Protein AF-A0A9D1LXV7-F1 (afdb_monomer_lite)

Radius of gyration: 15.72 Å; chains: 1; bounding box: 38×30×43 Å

Organism: NCBI:txid2840860

Structure (mmCIF, N/CA/C/O backbone):
data_AF-A0A9D1LXV7-F1
#
_entry.id   AF-A0A9D1LXV7-F1
#
loop_
_atom_site.group_PDB
_atom_site.id
_atom_site.type_symbol
_atom_site.label_atom_id
_atom_site.label_alt_id
_atom_site.label_comp_id
_atom_site.label_asym_id
_atom_site.label_entity_id
_atom_site.label_seq_id
_atom_site.pdbx_PDB_ins_code
_atom_site.Cartn_x
_atom_site.Cartn_y
_atom_site.Cartn_z
_atom_site.occupancy
_atom_site.B_iso_or_equiv
_atom_site.auth_seq_id
_atom_site.auth_comp_id
_atom_site.auth_asym_id
_atom_site.auth_atom_id
_atom_site.pdbx_PDB_model_num
ATOM 1 N N . MET A 1 1 ? 4.812 -5.613 -14.447 1.00 84.12 1 MET A N 1
ATOM 2 C CA . MET A 1 1 ? 6.022 -5.916 -13.645 1.00 84.12 1 MET A CA 1
ATOM 3 C C . MET A 1 1 ? 7.344 -5.562 -14.339 1.00 84.12 1 MET A C 1
ATOM 5 O O . MET A 1 1 ? 8.104 -4.801 -13.760 1.00 84.12 1 MET A O 1
ATOM 9 N N . ALA A 1 2 ? 7.622 -6.031 -15.566 1.00 84.38 2 ALA A N 1
ATOM 10 C CA . ALA A 1 2 ? 8.919 -5.828 -16.246 1.00 84.38 2 ALA A CA 1
ATOM 11 C C . ALA A 1 2 ? 9.447 -4.375 -16.242 1.00 84.38 2 ALA A C 1
ATOM 13 O O . ALA A 1 2 ? 10.572 -4.132 -15.818 1.00 84.38 2 ALA A O 1
ATOM 14 N N . LEU A 1 3 ? 8.610 -3.399 -16.609 1.00 86.62 3 LEU A N 1
ATOM 15 C CA . LEU A 1 3 ? 9.002 -1.982 -16.643 1.00 86.62 3 LEU A CA 1
ATOM 16 C C . LEU A 1 3 ? 9.422 -1.428 -15.274 1.00 86.62 3 LEU A C 1
ATOM 18 O O . LEU A 1 3 ? 10.359 -0.638 -15.188 1.00 86.62 3 LEU A O 1
ATOM 22 N N . LEU A 1 4 ? 8.761 -1.861 -14.196 1.00 89.81 4 LEU A N 1
ATOM 23 C CA . LEU A 1 4 ? 9.115 -1.417 -12.849 1.00 89.81 4 LEU A CA 1
ATOM 24 C C . LEU A 1 4 ? 10.450 -2.029 -12.395 1.00 89.81 4 LEU A C 1
ATOM 26 O O . LEU A 1 4 ? 11.235 -1.352 -11.738 1.00 89.81 4 LEU A O 1
ATOM 30 N N . VAL A 1 5 ? 10.737 -3.276 -12.788 1.00 91.25 5 VAL A N 1
ATOM 31 C CA . VAL A 1 5 ? 12.043 -3.912 -12.543 1.00 91.25 5 VAL A CA 1
ATOM 32 C C . VAL A 1 5 ? 13.152 -3.152 -13.272 1.00 91.25 5 VAL A C 1
ATOM 34 O O . VAL A 1 5 ? 14.180 -2.848 -12.671 1.00 91.25 5 VAL A O 1
ATOM 37 N N . GLU A 1 6 ? 12.933 -2.769 -14.532 1.00 91.25 6 GLU A N 1
ATOM 38 C CA . GLU A 1 6 ? 13.897 -1.959 -15.285 1.00 91.25 6 GLU A CA 1
ATOM 39 C C . GLU A 1 6 ? 14.130 -0.580 -14.653 1.00 91.25 6 GLU A C 1
ATOM 41 O O . GLU A 1 6 ? 15.274 -0.129 -14.553 1.00 91.25 6 GLU A O 1
ATOM 46 N N . ALA A 1 7 ? 13.059 0.099 -14.224 1.00 91.75 7 ALA A N 1
ATOM 47 C CA . ALA A 1 7 ? 13.157 1.384 -13.535 1.00 91.75 7 ALA A CA 1
ATOM 48 C C . ALA A 1 7 ? 13.949 1.245 -12.226 1.00 91.75 7 ALA A C 1
ATOM 50 O O . ALA A 1 7 ? 14.858 2.034 -11.960 1.00 91.75 7 ALA A O 1
ATOM 51 N N . TYR A 1 8 ? 13.684 0.189 -11.454 1.00 92.75 8 TYR A N 1
ATOM 52 C CA . TYR A 1 8 ? 14.415 -0.105 -10.227 1.00 92.75 8 TYR A CA 1
ATOM 53 C C . TYR A 1 8 ? 15.897 -0.341 -10.465 1.00 92.75 8 TYR A C 1
ATOM 55 O O . TYR A 1 8 ? 16.713 0.299 -9.811 1.00 92.75 8 TYR A O 1
ATOM 63 N N . GLN A 1 9 ? 16.268 -1.176 -11.431 1.00 91.56 9 GLN A N 1
ATOM 64 C CA . GLN A 1 9 ? 17.677 -1.445 -11.733 1.00 91.56 9 GLN A CA 1
ATOM 65 C C . GLN A 1 9 ? 18.451 -0.181 -12.144 1.00 91.56 9 GLN A C 1
ATOM 67 O O . GLN A 1 9 ? 19.648 -0.070 -11.879 1.00 91.56 9 GLN A O 1
ATOM 72 N N . LYS A 1 10 ? 17.776 0.793 -12.771 1.00 90.88 10 LYS A N 1
ATOM 73 C CA . LYS A 1 10 ? 18.365 2.090 -13.149 1.00 90.88 10 LYS A CA 1
ATOM 74 C C . LYS A 1 10 ? 18.424 3.085 -11.981 1.00 90.88 10 LYS A C 1
ATOM 76 O O . LYS A 1 10 ? 19.277 3.978 -12.003 1.00 90.88 10 LYS A O 1
ATOM 81 N N . SER A 1 11 ? 17.550 2.924 -10.988 1.00 91.31 11 SER A N 1
ATOM 82 C CA . SER A 1 11 ? 17.443 3.796 -9.815 1.00 91.31 11 SER A CA 1
ATOM 83 C C . SER A 1 11 ? 18.668 3.717 -8.897 1.00 91.31 11 SER A C 1
ATOM 85 O O . SER A 1 11 ? 19.437 2.751 -8.920 1.00 91.31 11 SER A O 1
ATOM 87 N N . PHE A 1 12 ? 18.842 4.720 -8.040 1.00 88.62 12 PHE A N 1
ATOM 88 C CA . PHE A 1 12 ? 19.841 4.698 -6.974 1.00 88.62 12 PHE A CA 1
ATOM 89 C C . PHE A 1 12 ? 19.654 3.480 -6.053 1.00 88.62 12 PHE A C 1
ATOM 91 O O . PHE A 1 12 ? 20.626 2.817 -5.694 1.00 88.62 12 PHE A O 1
ATOM 98 N N . PHE A 1 13 ? 18.405 3.123 -5.742 1.00 84.44 13 PHE A N 1
ATOM 99 C CA . PHE A 1 13 ? 18.077 2.004 -4.856 1.00 84.44 13 PHE A CA 1
ATOM 100 C C . PHE A 1 13 ? 18.442 0.639 -5.439 1.00 84.44 13 PHE A C 1
ATOM 102 O O . PHE A 1 13 ? 18.985 -0.199 -4.720 1.00 84.44 13 PHE A O 1
ATOM 109 N N . GLY A 1 14 ? 18.188 0.418 -6.731 1.00 84.94 14 GLY A N 1
ATOM 110 C CA . GLY A 1 14 ? 18.563 -0.835 -7.392 1.00 84.94 14 GLY A CA 1
ATOM 111 C C . GLY A 1 14 ? 20.071 -1.007 -7.541 1.00 84.94 14 GLY A C 1
ATOM 112 O O . GLY A 1 14 ? 20.556 -2.133 -7.573 1.00 84.94 14 GLY A O 1
ATOM 113 N N . LYS A 1 15 ? 20.839 0.092 -7.551 1.00 86.19 15 LYS A N 1
ATOM 114 C CA . LYS A 1 15 ? 22.308 0.026 -7.486 1.00 86.19 15 LYS A CA 1
ATOM 115 C C . LYS A 1 15 ? 22.808 -0.411 -6.109 1.00 86.19 15 LYS A C 1
ATOM 117 O O . LYS A 1 15 ? 23.815 -1.107 -6.036 1.00 86.19 15 LYS A O 1
ATOM 122 N N . SER A 1 16 ? 22.132 -0.006 -5.031 1.00 82.12 16 SER A N 1
ATOM 123 C CA . SER A 1 16 ? 22.488 -0.402 -3.660 1.00 82.12 16 SER A CA 1
ATOM 124 C C . SER A 1 16 ? 22.042 -1.821 -3.303 1.00 82.12 16 SER A C 1
ATOM 126 O O . SER A 1 16 ? 22.722 -2.480 -2.524 1.00 82.12 16 SER A O 1
ATOM 128 N N . ASN A 1 17 ? 20.921 -2.288 -3.857 1.00 82.31 17 ASN A N 1
ATOM 129 C CA . ASN A 1 17 ? 20.402 -3.635 -3.638 1.00 82.31 17 ASN A CA 1
ATOM 130 C C . ASN A 1 17 ? 20.058 -4.296 -4.985 1.00 82.31 17 ASN A C 1
ATOM 132 O O . ASN A 1 17 ? 18.913 -4.206 -5.440 1.00 82.31 17 ASN A O 1
ATOM 136 N N . PRO A 1 18 ? 21.045 -4.913 -5.657 1.00 83.69 18 PRO A N 1
ATOM 137 C CA . PRO A 1 18 ? 20.855 -5.459 -6.991 1.00 83.69 18 PRO A CA 1
ATOM 138 C C . PRO A 1 18 ? 19.914 -6.665 -6.971 1.00 83.69 18 PRO A C 1
ATOM 140 O O . PRO A 1 18 ? 19.941 -7.485 -6.057 1.00 83.69 18 PRO A O 1
ATOM 143 N N . GLY A 1 19 ? 19.092 -6.789 -8.009 1.00 87.69 19 GLY A N 1
ATOM 144 C CA . GLY A 1 19 ? 18.192 -7.922 -8.192 1.00 87.69 19 GLY A CA 1
ATOM 145 C C . GLY A 1 19 ? 16.926 -7.550 -8.953 1.00 87.69 19 GLY A C 1
ATOM 146 O O . GLY A 1 19 ? 16.716 -6.392 -9.326 1.00 87.69 19 GLY A O 1
ATOM 147 N N . ASN A 1 20 ? 16.087 -8.553 -9.194 1.00 91.19 20 ASN A N 1
ATOM 148 C CA . ASN A 1 20 ? 14.768 -8.353 -9.778 1.00 91.19 20 ASN A CA 1
ATOM 149 C C . ASN A 1 20 ? 13.749 -8.204 -8.656 1.00 91.19 20 ASN A C 1
ATOM 151 O O . ASN A 1 20 ? 13.649 -9.085 -7.808 1.00 91.19 20 ASN A O 1
ATOM 155 N N . ILE A 1 21 ? 12.982 -7.114 -8.676 1.00 94.00 21 ILE A N 1
ATOM 156 C CA . ILE A 1 21 ? 11.895 -6.936 -7.713 1.00 94.00 21 ILE A CA 1
ATOM 157 C C . ILE A 1 21 ? 10.858 -8.038 -7.915 1.00 94.00 21 ILE A C 1
ATOM 159 O O . ILE A 1 21 ? 10.402 -8.285 -9.034 1.00 94.00 21 ILE A O 1
ATOM 163 N N . ARG A 1 22 ? 10.458 -8.637 -6.801 1.00 94.25 22 ARG A N 1
ATOM 164 C CA . ARG A 1 22 ? 9.383 -9.617 -6.695 1.00 94.25 22 ARG A CA 1
ATOM 165 C C . ARG A 1 22 ? 8.005 -8.958 -6.735 1.00 94.25 22 ARG A C 1
ATOM 167 O O . ARG A 1 22 ? 7.774 -7.932 -6.091 1.00 94.25 22 ARG A O 1
ATOM 174 N N . ALA A 1 23 ? 7.077 -9.548 -7.486 1.00 94.69 23 ALA A N 1
ATOM 175 C CA . ALA A 1 23 ? 5.713 -9.028 -7.603 1.00 94.69 23 ALA A CA 1
ATOM 176 C C . ALA A 1 23 ? 4.982 -9.076 -6.253 1.00 94.69 23 ALA A C 1
AT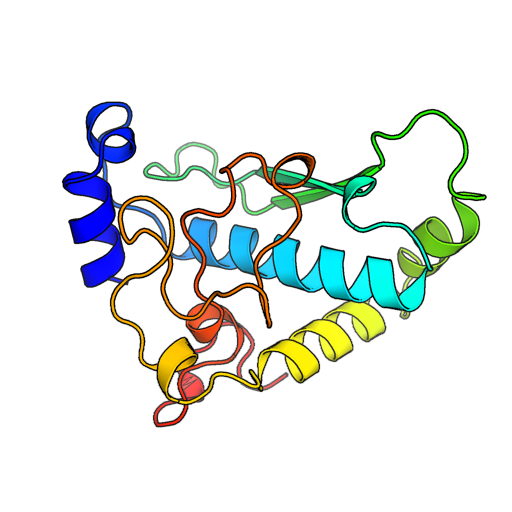OM 178 O O . ALA A 1 23 ? 4.201 -8.186 -5.933 1.00 94.69 23 ALA A O 1
ATOM 179 N N . GLU A 1 24 ? 5.305 -10.080 -5.446 1.00 95.25 24 GLU A N 1
ATOM 180 C CA . GLU A 1 24 ? 4.799 -10.346 -4.108 1.00 95.25 24 GLU A CA 1
ATOM 181 C C . GLU A 1 24 ? 5.135 -9.200 -3.150 1.00 95.25 24 GLU A C 1
ATOM 183 O O . GLU A 1 24 ? 4.261 -8.747 -2.415 1.00 95.25 24 GLU A O 1
ATOM 188 N N . TYR A 1 25 ? 6.359 -8.658 -3.216 1.00 96.06 25 TYR A N 1
ATOM 189 C CA . TYR A 1 25 ? 6.745 -7.497 -2.410 1.00 96.06 25 TYR A CA 1
ATOM 190 C C . TYR A 1 25 ? 5.917 -6.263 -2.784 1.00 96.06 25 TYR A C 1
ATOM 192 O O . TYR A 1 25 ? 5.348 -5.614 -1.911 1.00 96.06 25 TYR A O 1
ATOM 200 N N . VAL A 1 26 ? 5.821 -5.946 -4.082 1.00 96.50 26 VAL A N 1
ATOM 201 C CA . VAL A 1 26 ? 5.059 -4.780 -4.575 1.00 96.50 26 VAL A CA 1
ATOM 202 C C . VAL A 1 26 ? 3.579 -4.916 -4.228 1.00 96.50 26 VAL A C 1
ATOM 204 O O . VAL A 1 26 ? 2.947 -3.938 -3.835 1.00 96.50 26 VAL A O 1
ATOM 207 N N . MET A 1 27 ? 3.035 -6.127 -4.345 1.00 96.38 27 MET A N 1
ATOM 208 C CA . MET A 1 27 ? 1.660 -6.450 -3.987 1.00 96.38 27 MET A CA 1
ATOM 209 C C . MET A 1 27 ? 1.425 -6.239 -2.488 1.00 96.38 27 MET A C 1
ATOM 211 O O . MET A 1 27 ? 0.564 -5.441 -2.136 1.00 96.38 27 MET A O 1
ATOM 215 N N . LEU A 1 28 ? 2.221 -6.855 -1.605 1.00 97.50 28 LEU A N 1
ATOM 216 C CA . LEU A 1 28 ? 2.070 -6.712 -0.149 1.00 97.50 28 LEU A CA 1
ATOM 217 C C . LEU A 1 28 ? 2.254 -5.266 0.315 1.00 97.50 28 LEU A C 1
ATOM 219 O O . LEU A 1 28 ? 1.504 -4.787 1.160 1.00 97.50 28 LEU A O 1
ATOM 223 N N . HIS A 1 29 ? 3.221 -4.560 -0.267 1.00 97.69 29 HIS A N 1
ATOM 224 C CA . HIS A 1 29 ? 3.474 -3.152 0.014 1.00 97.69 29 HIS A CA 1
ATOM 225 C C . HIS A 1 29 ? 2.297 -2.269 -0.422 1.00 97.69 29 HIS A C 1
ATOM 227 O O . HIS A 1 29 ? 1.782 -1.472 0.355 1.00 97.69 29 HIS A O 1
ATOM 233 N N . THR A 1 30 ? 1.788 -2.466 -1.640 1.00 97.69 30 THR A N 1
ATOM 234 C CA . THR A 1 30 ? 0.608 -1.728 -2.115 1.00 97.69 30 THR A CA 1
ATOM 235 C C . THR A 1 30 ? -0.632 -2.068 -1.288 1.00 97.69 30 THR A C 1
ATOM 237 O O . THR A 1 30 ? -1.408 -1.180 -0.950 1.00 97.69 30 THR A O 1
ATOM 240 N N . PHE A 1 31 ? -0.814 -3.337 -0.928 1.00 97.75 31 PHE A N 1
ATOM 241 C CA . PHE A 1 31 ? -1.895 -3.785 -0.060 1.00 97.75 31 PHE A CA 1
ATOM 242 C C . PHE A 1 31 ? -1.839 -3.091 1.306 1.00 97.75 31 PHE A C 1
ATOM 244 O O . PHE A 1 31 ? -2.849 -2.554 1.753 1.00 97.75 31 PHE A O 1
ATOM 251 N N . ALA A 1 32 ? -0.663 -3.029 1.933 1.00 97.62 32 ALA A N 1
ATOM 252 C CA . ALA A 1 32 ? -0.464 -2.349 3.209 1.00 97.62 32 ALA A CA 1
ATOM 253 C C . ALA A 1 32 ? -0.887 -0.872 3.141 1.00 97.62 32 ALA A C 1
ATOM 255 O O . ALA A 1 32 ? -1.664 -0.415 3.982 1.00 97.62 32 ALA A O 1
ATOM 256 N N . HIS A 1 33 ? -0.505 -0.175 2.070 1.00 97.75 33 HIS A N 1
ATOM 257 C CA . HIS A 1 33 ? -0.921 1.202 1.820 1.00 97.75 33 HIS A CA 1
ATOM 258 C C . HIS A 1 33 ? -2.446 1.370 1.726 1.00 97.75 33 HIS A C 1
ATOM 260 O O . HIS A 1 33 ? -3.020 2.276 2.339 1.00 97.75 33 HIS A O 1
ATOM 266 N N . LEU A 1 34 ? -3.113 0.495 0.968 1.00 97.19 34 LEU A N 1
ATOM 267 C CA . LEU A 1 34 ? -4.569 0.525 0.807 1.00 97.19 34 LEU A CA 1
ATOM 268 C C . LEU A 1 34 ? -5.287 0.254 2.135 1.00 97.19 34 LEU A C 1
ATOM 270 O O . LEU A 1 34 ? -6.252 0.944 2.464 1.00 97.19 34 LEU A O 1
ATOM 274 N N . ILE A 1 35 ? -4.785 -0.697 2.929 1.00 96.19 35 ILE A N 1
ATOM 275 C CA . ILE A 1 35 ? -5.340 -1.004 4.249 1.00 96.19 35 ILE A CA 1
ATOM 276 C C . ILE A 1 35 ? -5.133 0.156 5.217 1.00 96.19 35 ILE A C 1
ATOM 278 O O . ILE A 1 35 ? -6.075 0.509 5.920 1.00 96.19 35 ILE A O 1
ATOM 282 N N . ILE A 1 36 ? -3.956 0.789 5.250 1.00 94.75 36 ILE A N 1
ATOM 283 C CA . ILE A 1 36 ? -3.725 1.959 6.109 1.00 94.75 36 ILE A CA 1
ATOM 284 C C . ILE A 1 36 ? -4.719 3.072 5.770 1.00 94.75 36 ILE A C 1
ATOM 286 O O . ILE A 1 36 ? -5.350 3.608 6.679 1.00 94.75 36 ILE A O 1
ATOM 290 N N . ASN A 1 37 ? -4.921 3.377 4.484 1.00 94.44 37 ASN A N 1
ATOM 291 C CA . ASN A 1 37 ? -5.909 4.374 4.064 1.00 94.44 37 ASN A CA 1
ATOM 292 C C . ASN A 1 37 ? -7.326 4.017 4.536 1.00 94.44 37 ASN A C 1
ATOM 294 O O . ASN A 1 37 ? -8.018 4.869 5.100 1.00 94.44 37 ASN A O 1
ATOM 298 N N . GLN A 1 38 ? -7.744 2.762 4.357 1.00 95.00 38 GLN A N 1
ATOM 299 C CA . GLN A 1 38 ? -9.074 2.312 4.763 1.00 95.00 38 GLN A CA 1
ATOM 300 C C . GLN A 1 38 ? -9.258 2.334 6.286 1.00 95.00 38 GLN A C 1
ATOM 302 O O . GLN A 1 38 ? -10.260 2.839 6.790 1.00 95.00 38 GLN A O 1
ATOM 307 N N . VAL A 1 39 ? -8.277 1.836 7.037 1.00 92.56 39 VAL A N 1
ATOM 308 C CA . VAL A 1 39 ? -8.293 1.821 8.504 1.00 92.56 39 VAL A CA 1
ATOM 309 C C . VAL A 1 39 ? -8.297 3.241 9.063 1.00 92.56 39 VAL A C 1
ATOM 311 O O . VAL A 1 39 ? -9.059 3.522 9.988 1.00 92.56 39 VAL A O 1
ATOM 314 N N . SER A 1 40 ? -7.495 4.149 8.502 1.00 90.69 40 SER A N 1
ATOM 315 C CA . SER A 1 40 ? -7.511 5.569 8.869 1.00 90.69 40 SER A CA 1
ATOM 316 C C . SER A 1 40 ? -8.885 6.191 8.657 1.00 90.69 40 SER A C 1
ATOM 318 O O . SER A 1 40 ? -9.394 6.861 9.555 1.00 90.69 40 SER A O 1
ATOM 320 N N . TYR A 1 41 ? -9.515 5.919 7.511 1.00 90.38 41 TYR A N 1
ATOM 321 C CA . TYR A 1 41 ? -10.865 6.391 7.217 1.00 90.38 41 TYR A CA 1
ATOM 322 C C . TYR A 1 41 ? -11.904 5.841 8.208 1.00 90.38 41 TYR A C 1
ATOM 324 O O . TYR A 1 41 ? -12.728 6.590 8.730 1.00 90.38 41 TYR A O 1
ATOM 332 N N . GLU A 1 42 ? -11.847 4.546 8.519 1.00 90.62 42 GLU A N 1
ATOM 333 C CA . GLU A 1 42 ? -12.827 3.881 9.383 1.00 90.62 42 GLU A CA 1
ATOM 334 C C . GLU A 1 42 ? -12.651 4.165 10.876 1.00 90.62 42 GLU A C 1
ATOM 336 O O . GLU A 1 42 ? -13.631 4.142 11.625 1.00 90.62 42 GLU A O 1
ATOM 341 N N . CYS A 1 43 ? -11.412 4.365 11.326 1.00 86.31 43 CYS A N 1
ATOM 342 C CA . CYS A 1 43 ? -11.076 4.522 12.741 1.00 86.31 43 CYS A CA 1
ATOM 343 C C . CYS A 1 43 ? -10.859 5.984 13.147 1.00 86.31 43 CYS A C 1
ATOM 345 O O . CYS A 1 43 ? -10.747 6.253 14.341 1.00 86.31 43 CYS A O 1
ATOM 347 N N . GLY A 1 44 ? -10.777 6.912 12.186 1.00 81.81 44 GLY A N 1
ATOM 348 C CA . GLY A 1 44 ? -10.514 8.330 12.441 1.00 81.81 44 GLY A CA 1
ATOM 349 C C . GLY A 1 44 ? -9.085 8.633 12.902 1.00 81.81 44 GLY A C 1
ATOM 350 O O . GLY A 1 44 ? -8.835 9.724 13.408 1.00 81.81 44 GLY A O 1
ATOM 351 N N . TYR A 1 45 ? -8.157 7.685 12.743 1.00 78.44 45 TYR A N 1
ATOM 352 C CA . T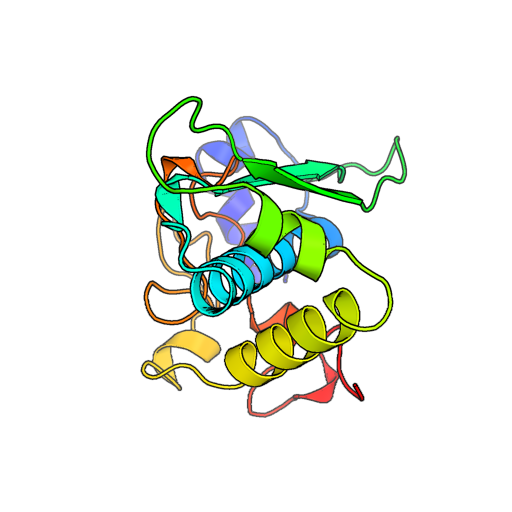YR A 1 45 ? -6.733 7.905 12.998 1.00 78.44 45 TYR A CA 1
ATOM 353 C C . TYR A 1 45 ? -6.105 8.675 11.840 1.00 78.44 45 TYR A C 1
ATOM 355 O O . TYR A 1 45 ? -6.337 8.338 10.673 1.00 78.44 45 TYR A O 1
ATOM 363 N N . GLY A 1 46 ? -5.240 9.644 12.150 1.00 82.31 46 GLY A N 1
ATOM 364 C CA . GLY A 1 46 ? -4.386 10.248 11.139 1.00 82.31 46 GLY A CA 1
ATOM 365 C C . GLY A 1 46 ? -3.542 9.162 10.474 1.00 82.31 46 GLY A C 1
ATOM 366 O O . GLY A 1 46 ? -2.916 8.349 11.156 1.00 82.31 46 GLY A O 1
ATOM 367 N N . SER A 1 47 ? -3.515 9.122 9.141 1.00 83.06 47 SER A N 1
ATOM 368 C CA . SER A 1 47 ? -2.704 8.135 8.412 1.00 83.06 47 SER A CA 1
ATOM 369 C C . SER A 1 47 ? -1.230 8.216 8.796 1.00 83.06 47 SER A C 1
ATOM 371 O O . SER A 1 47 ? -0.590 7.179 8.926 1.00 83.06 47 SER A O 1
ATOM 373 N N . SER A 1 48 ? -0.731 9.412 9.133 1.00 86.38 48 SER A N 1
ATOM 374 C CA . SER A 1 48 ? 0.619 9.666 9.664 1.00 86.38 48 SER A CA 1
ATOM 375 C C . SER A 1 48 ? 0.977 8.880 10.932 1.00 86.38 48 SER A C 1
ATOM 377 O O . SER A 1 48 ? 2.161 8.673 11.210 1.00 86.38 48 SER A O 1
ATOM 379 N N . SER A 1 49 ? -0.026 8.459 11.701 1.00 86.56 49 SER A N 1
ATOM 380 C CA . SER A 1 49 ? 0.119 7.762 12.984 1.00 86.56 49 SER A CA 1
ATOM 381 C C . SER A 1 49 ? 0.187 6.240 12.834 1.00 86.56 49 SER A C 1
ATOM 383 O O . SER A 1 49 ? 0.580 5.541 13.777 1.00 86.56 49 SER A O 1
ATOM 385 N N . ILE A 1 50 ? -0.178 5.727 11.654 1.00 89.81 50 ILE A N 1
ATOM 386 C CA . ILE A 1 50 ? -0.156 4.310 11.302 1.00 89.81 50 ILE A CA 1
ATOM 387 C C . ILE A 1 50 ? 1.040 4.050 10.385 1.00 89.81 50 ILE A C 1
ATOM 389 O O . ILE A 1 50 ? 1.294 4.783 9.431 1.00 89.81 50 ILE A O 1
ATOM 393 N N . LYS A 1 51 ? 1.796 3.004 10.696 1.00 92.50 51 LYS A N 1
ATOM 394 C CA . LYS A 1 51 ? 2.984 2.579 9.964 1.00 92.50 51 LYS A CA 1
ATOM 395 C C . LYS A 1 51 ? 2.841 1.140 9.518 1.00 92.50 51 LYS A C 1
ATOM 397 O O . LYS A 1 51 ? 2.124 0.350 10.132 1.00 92.50 51 LYS A O 1
ATOM 402 N N . GLU A 1 52 ? 3.592 0.808 8.486 1.00 94.81 52 GLU A N 1
ATOM 403 C CA . GLU A 1 52 ? 3.723 -0.546 7.973 1.00 94.81 52 GLU A CA 1
ATOM 404 C C . GLU A 1 52 ? 5.152 -1.061 8.115 1.00 94.81 52 GLU A C 1
ATOM 406 O O . GLU A 1 52 ? 6.126 -0.304 8.140 1.00 94.81 52 GLU A O 1
ATOM 411 N N . ARG A 1 53 ? 5.261 -2.383 8.193 1.00 95.50 53 ARG A N 1
ATOM 412 C CA . ARG A 1 53 ? 6.499 -3.128 8.010 1.00 95.50 53 ARG A CA 1
ATOM 413 C C . ARG A 1 53 ? 6.211 -4.349 7.154 1.00 95.50 53 ARG A C 1
ATOM 415 O O . ARG A 1 53 ? 5.303 -5.120 7.477 1.00 95.50 53 ARG A O 1
ATOM 422 N N . ILE A 1 54 ? 6.988 -4.533 6.092 1.00 96.50 54 ILE A N 1
ATOM 423 C CA . ILE A 1 54 ? 6.789 -5.628 5.145 1.00 96.50 54 ILE A CA 1
ATOM 424 C C . ILE A 1 54 ? 7.768 -6.756 5.470 1.00 96.50 54 ILE A C 1
ATOM 426 O O . ILE A 1 54 ? 8.985 -6.586 5.471 1.00 96.50 54 ILE A O 1
ATOM 430 N N . TYR A 1 55 ? 7.221 -7.935 5.743 1.00 95.88 55 TYR A N 1
ATOM 431 C CA . TYR A 1 55 ? 7.963 -9.182 5.893 1.00 95.88 55 TYR A CA 1
ATOM 432 C C . TYR A 1 55 ? 7.903 -9.932 4.570 1.00 95.88 55 TYR A C 1
ATOM 434 O O . TYR A 1 55 ? 7.151 -10.890 4.423 1.00 95.88 55 TYR A O 1
ATOM 442 N N . CYS A 1 56 ? 8.652 -9.430 3.595 1.00 95.25 56 CYS A N 1
ATOM 443 C CA . CYS A 1 56 ? 8.869 -10.055 2.300 1.00 95.25 56 CYS A CA 1
ATOM 444 C C . CYS A 1 56 ? 10.179 -9.512 1.732 1.00 95.25 56 CYS A C 1
ATOM 446 O O . CYS A 1 56 ? 10.442 -8.307 1.789 1.00 95.25 56 CYS A O 1
ATOM 448 N N . GLU A 1 57 ? 11.027 -10.389 1.213 1.00 93.19 57 GLU A N 1
ATOM 449 C CA . GLU A 1 57 ? 12.280 -9.970 0.601 1.00 93.19 57 GLU A CA 1
ATOM 450 C C . GLU A 1 57 ? 12.016 -9.324 -0.767 1.00 93.19 57 GLU A C 1
ATOM 452 O O . GLU A 1 57 ? 11.222 -9.803 -1.574 1.00 93.19 57 GLU A O 1
ATOM 457 N N . LYS A 1 58 ? 12.683 -8.194 -1.037 1.00 92.38 58 LYS A N 1
ATOM 458 C CA . LYS A 1 58 ? 12.453 -7.413 -2.268 1.00 92.38 58 LYS A CA 1
ATOM 459 C C . LYS A 1 58 ? 12.889 -8.156 -3.530 1.00 92.38 58 LYS A C 1
ATOM 461 O O . LYS A 1 58 ? 12.202 -8.074 -4.544 1.00 92.38 58 LYS A O 1
ATOM 466 N N . CYS A 1 59 ? 14.045 -8.819 -3.466 1.00 91.38 59 CYS A N 1
ATOM 467 C CA . CYS A 1 59 ? 14.713 -9.430 -4.621 1.00 91.38 59 CYS A CA 1
ATOM 468 C C . CYS A 1 59 ? 15.052 -10.918 -4.433 1.00 91.38 59 CYS A C 1
ATOM 470 O O . CYS A 1 59 ? 15.173 -11.629 -5.427 1.00 91.38 59 CYS A O 1
ATOM 472 N N . ALA A 1 60 ? 15.231 -11.370 -3.189 1.00 89.81 60 ALA A N 1
ATOM 473 C CA . ALA A 1 60 ? 15.493 -12.763 -2.822 1.00 89.81 60 ALA A CA 1
ATOM 474 C C . ALA A 1 60 ? 14.221 -13.421 -2.259 1.00 89.81 60 ALA A C 1
ATOM 476 O O . ALA A 1 60 ? 13.188 -12.760 -2.167 1.00 89.81 60 ALA A O 1
ATOM 477 N N . ASP A 1 61 ? 14.292 -14.707 -1.927 1.00 90.81 61 ASP A N 1
ATOM 478 C CA . ASP A 1 61 ? 13.1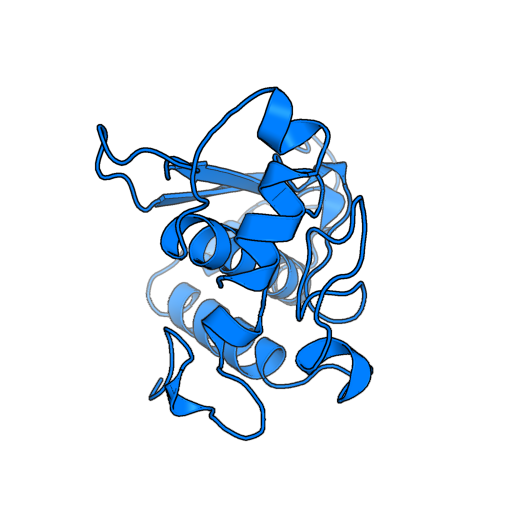97 -15.465 -1.299 1.00 90.81 61 ASP A CA 1
ATOM 479 C C . ASP A 1 61 ? 13.736 -16.552 -0.369 1.00 90.81 61 ASP A C 1
ATOM 481 O O . ASP A 1 61 ? 13.256 -17.680 -0.345 1.00 90.81 61 ASP A O 1
ATOM 485 N N . ASP A 1 62 ? 14.804 -16.231 0.351 1.00 91.31 62 ASP A N 1
ATOM 486 C CA . ASP A 1 62 ? 15.496 -17.184 1.212 1.00 91.31 62 ASP A CA 1
ATOM 487 C C . ASP A 1 62 ? 14.682 -17.472 2.483 1.00 91.31 62 ASP A C 1
ATOM 489 O O . ASP A 1 62 ? 14.802 -18.543 3.080 1.00 91.31 62 ASP A O 1
ATOM 493 N N . LEU A 1 63 ? 13.859 -16.508 2.912 1.00 92.06 63 LEU A N 1
ATOM 494 C CA . LEU A 1 63 ? 13.054 -16.592 4.133 1.00 92.06 63 LEU A CA 1
ATOM 495 C C . LEU A 1 63 ? 11.585 -16.983 3.900 1.00 92.06 63 LEU A C 1
ATOM 497 O O . LEU A 1 63 ? 10.882 -17.220 4.882 1.00 92.06 63 LEU A O 1
ATOM 501 N N . GLU A 1 64 ? 11.115 -17.006 2.646 1.00 92.62 64 GLU A N 1
ATOM 502 C CA . GLU A 1 64 ? 9.735 -17.352 2.247 1.00 92.62 64 GLU A CA 1
ATOM 503 C C . GLU A 1 64 ? 8.641 -16.617 3.060 1.00 92.62 64 GLU A C 1
ATOM 505 O O . GLU A 1 64 ? 7.595 -17.172 3.407 1.00 92.62 64 GLU A O 1
ATOM 510 N N . MET A 1 65 ? 8.880 -15.345 3.402 1.00 94.81 65 MET A N 1
ATOM 511 C CA . MET A 1 65 ? 7.952 -14.532 4.197 1.00 94.81 65 MET A CA 1
ATOM 512 C C . MET A 1 65 ? 7.004 -13.709 3.316 1.00 94.81 65 MET A C 1
ATOM 514 O O . MET A 1 65 ? 7.427 -13.057 2.358 1.00 94.81 65 MET A O 1
ATOM 518 N N . TYR A 1 66 ? 5.724 -13.691 3.704 1.00 95.75 66 TYR A N 1
ATOM 519 C CA . TYR A 1 66 ? 4.650 -12.948 3.033 1.00 95.75 66 TYR A CA 1
ATOM 520 C C . TYR A 1 66 ? 3.731 -12.270 4.057 1.00 95.75 66 TYR A C 1
ATOM 522 O O . TYR A 1 66 ? 2.533 -12.538 4.129 1.00 95.75 66 TYR A O 1
ATOM 530 N N . GLY A 1 67 ? 4.316 -11.441 4.920 1.00 95.56 67 GLY A N 1
ATOM 531 C CA . GLY A 1 67 ? 3.608 -10.785 6.018 1.00 95.56 67 GLY A CA 1
ATOM 532 C C . GLY A 1 67 ? 3.598 -9.266 5.901 1.00 95.56 67 GLY A C 1
ATOM 533 O O . GLY A 1 67 ? 4.548 -8.656 5.417 1.00 95.56 67 GLY A O 1
ATOM 534 N N . VAL A 1 68 ? 2.545 -8.646 6.425 1.00 96.00 68 VAL A N 1
ATOM 535 C CA . VAL A 1 68 ? 2.472 -7.200 6.653 1.00 96.00 68 VAL A CA 1
ATOM 536 C C . VAL A 1 68 ? 2.147 -6.977 8.121 1.00 96.00 68 VAL A C 1
ATOM 538 O O . VAL A 1 68 ? 1.205 -7.566 8.648 1.00 96.00 68 VAL A O 1
ATOM 541 N N . LEU A 1 69 ? 2.916 -6.117 8.783 1.00 94.88 69 LEU A N 1
ATOM 542 C CA . LEU A 1 69 ? 2.589 -5.609 10.109 1.00 94.88 69 LEU A CA 1
ATOM 543 C C . LEU A 1 69 ? 2.150 -4.158 9.988 1.00 94.88 69 LEU A C 1
ATOM 545 O O . LEU A 1 69 ? 2.943 -3.304 9.599 1.00 94.88 69 LEU A O 1
ATOM 549 N N . ILE A 1 70 ? 0.911 -3.889 10.382 1.00 91.69 70 ILE A N 1
ATOM 550 C CA . ILE A 1 70 ? 0.372 -2.539 10.518 1.00 91.69 70 ILE A CA 1
ATOM 551 C C . ILE A 1 70 ? 0.334 -2.208 12.003 1.00 91.69 70 ILE A C 1
ATOM 553 O O . ILE A 1 70 ? -0.214 -2.965 12.805 1.00 91.69 70 ILE A O 1
ATOM 557 N N . TYR A 1 71 ? 0.946 -1.095 12.384 1.00 89.00 71 TYR A N 1
ATOM 558 C CA . TYR A 1 71 ? 1.078 -0.707 13.781 1.00 89.00 71 TYR A CA 1
ATOM 559 C C . TYR A 1 71 ? 1.013 0.805 13.934 1.00 89.00 71 TYR A C 1
ATOM 561 O O . TYR A 1 71 ? 1.319 1.561 13.018 1.00 89.00 71 TYR A O 1
ATOM 569 N N . THR A 1 72 ? 0.633 1.265 15.119 1.00 85.44 72 THR A N 1
ATOM 570 C CA . THR A 1 72 ? 0.706 2.684 15.463 1.00 85.44 72 THR A CA 1
ATOM 571 C C . THR A 1 72 ? 2.003 2.972 16.211 1.00 85.44 72 THR A C 1
ATOM 573 O O . THR A 1 72 ? 2.424 2.193 17.067 1.00 85.44 72 THR A O 1
ATOM 576 N N . ALA A 1 73 ? 2.666 4.072 15.855 1.00 74.69 73 ALA A N 1
ATOM 577 C CA . ALA A 1 73 ? 3.925 4.499 16.473 1.00 74.69 73 ALA A CA 1
ATOM 578 C C . ALA A 1 73 ? 3.824 5.868 17.165 1.00 74.69 73 ALA A C 1
ATOM 580 O O . ALA A 1 73 ? 4.821 6.374 17.678 1.00 74.69 73 ALA A O 1
ATOM 581 N N . SER A 1 74 ? 2.640 6.480 17.154 1.00 69.50 74 SER A N 1
ATOM 582 C CA . SER A 1 74 ? 2.327 7.700 17.896 1.00 69.50 74 SER A CA 1
ATOM 583 C C . SER A 1 74 ? 2.053 7.328 19.351 1.00 69.50 74 SER A C 1
ATOM 585 O O . SER A 1 74 ? 1.064 6.652 19.633 1.00 69.50 74 SER A O 1
ATOM 587 N N . GLY A 1 75 ? 2.936 7.741 20.262 1.00 57.28 75 GLY A N 1
ATOM 588 C CA . GLY A 1 75 ? 2.793 7.425 21.685 1.00 57.28 75 GLY A CA 1
ATOM 589 C C . GLY A 1 75 ? 1.572 8.083 22.327 1.00 57.28 75 GLY A C 1
ATOM 590 O O . GLY A 1 75 ? 0.973 7.530 23.246 1.00 57.28 75 GLY A O 1
ATOM 591 N N . ASP A 1 76 ? 1.190 9.267 21.855 1.00 57.97 76 ASP A N 1
ATOM 592 C CA . ASP A 1 76 ? 0.347 10.147 22.645 1.00 57.97 76 ASP A CA 1
ATOM 593 C C . ASP A 1 76 ? -0.512 11.004 21.697 1.00 57.97 76 ASP A C 1
ATOM 595 O O . ASP A 1 76 ? 0.021 11.614 20.775 1.00 57.97 76 ASP A O 1
ATOM 599 N N . SER A 1 77 ? -1.827 11.075 21.952 1.00 54.09 77 SER A N 1
ATOM 600 C CA . SER A 1 77 ? -2.782 12.148 21.572 1.00 54.09 77 SER A CA 1
ATOM 601 C C . SER A 1 77 ? -3.844 11.965 20.466 1.00 54.09 77 SER A C 1
ATOM 603 O O . SER A 1 77 ? -4.821 12.706 20.529 1.00 54.09 77 SER A O 1
ATOM 605 N N . GLU A 1 78 ? -3.797 10.990 19.545 1.00 58.69 78 GLU A N 1
ATOM 606 C CA . GLU A 1 78 ? -4.839 10.900 18.481 1.00 58.69 78 GLU A CA 1
ATOM 607 C C . GLU A 1 78 ? -6.070 10.023 18.798 1.00 58.69 78 GLU A C 1
ATOM 609 O O . GLU A 1 78 ? -7.017 9.985 18.017 1.00 58.69 78 GLU A O 1
ATOM 614 N N . GLY A 1 79 ? -6.124 9.361 19.959 1.00 59.22 79 GLY A N 1
ATOM 615 C CA . GLY A 1 79 ? -7.335 8.665 20.417 1.00 59.22 79 GLY A CA 1
ATOM 616 C C . GLY A 1 79 ? -7.081 7.334 21.118 1.00 59.22 79 GLY A C 1
ATOM 617 O O . GLY A 1 79 ? -5.947 6.873 21.247 1.00 59.22 79 GLY A O 1
ATOM 618 N N . SER A 1 80 ? -8.156 6.703 21.601 1.00 63.16 80 SER A N 1
ATOM 619 C CA . SER A 1 80 ? -8.088 5.351 22.161 1.00 63.16 80 SER A CA 1
ATOM 620 C C . SER A 1 80 ? -7.888 4.324 21.046 1.00 63.16 80 SER A C 1
ATOM 622 O O . SER A 1 80 ? -8.662 4.323 20.087 1.00 63.16 80 SER A O 1
ATOM 624 N N . LEU A 1 81 ? -6.967 3.370 21.235 1.00 67.38 81 LEU A N 1
ATOM 625 C CA . LEU A 1 81 ? -6.723 2.254 20.302 1.00 67.38 81 LEU A CA 1
ATOM 626 C C . LEU A 1 81 ? -7.965 1.389 20.022 1.00 67.38 81 LEU A C 1
ATOM 628 O O . LEU A 1 81 ? -7.924 0.532 19.148 1.00 67.38 81 LEU A O 1
ATOM 632 N N . GLY A 1 82 ? -9.074 1.600 20.738 1.00 73.44 82 GLY A N 1
ATOM 633 C CA . GLY A 1 82 ? -10.307 0.829 20.613 1.00 73.44 82 GLY A CA 1
ATOM 634 C C . GLY A 1 82 ? -10.876 0.772 19.193 1.00 73.44 82 GLY A C 1
ATOM 635 O O . GLY A 1 82 ? -11.387 -0.275 18.815 1.00 73.44 82 GLY A O 1
ATOM 636 N N . GLY A 1 83 ? -10.754 1.837 18.389 1.00 79.50 83 GLY A N 1
ATOM 637 C CA . GLY A 1 83 ? -11.192 1.815 16.984 1.00 79.50 83 GLY A CA 1
ATOM 638 C C . GLY A 1 83 ? -10.391 0.816 16.147 1.00 79.50 83 GLY A C 1
ATOM 639 O O . GLY A 1 83 ? -10.965 -0.070 15.517 1.00 79.50 83 GLY A O 1
ATOM 640 N N . LEU A 1 84 ? -9.063 0.905 16.237 1.00 81.75 84 LEU A N 1
ATOM 641 C CA . LEU A 1 84 ? -8.130 0.036 15.522 1.00 81.75 84 LEU A CA 1
ATOM 642 C C . LEU A 1 84 ? -8.212 -1.418 16.009 1.00 81.75 84 LEU A C 1
ATOM 644 O O . LEU A 1 84 ? -8.324 -2.338 15.206 1.00 81.75 84 LEU A O 1
ATOM 648 N N . VAL A 1 85 ? -8.229 -1.627 17.330 1.00 86.06 85 VAL A N 1
ATOM 649 C CA . VAL A 1 85 ? -8.357 -2.958 17.948 1.00 86.06 85 VAL A CA 1
ATOM 650 C C . VAL A 1 85 ? -9.655 -3.628 17.512 1.00 86.06 85 VAL A C 1
ATOM 652 O O . VAL A 1 85 ? -9.646 -4.796 17.138 1.00 86.06 85 VAL A O 1
ATOM 655 N N . ARG A 1 86 ? -10.765 -2.881 17.489 1.00 86.44 86 ARG A N 1
ATOM 656 C CA . ARG A 1 86 ? -12.065 -3.408 17.068 1.00 86.44 86 ARG A CA 1
ATOM 657 C C . ARG A 1 86 ? -12.081 -3.800 15.591 1.00 86.44 86 ARG A C 1
ATOM 659 O O . ARG A 1 86 ? -12.811 -4.719 15.243 1.00 86.44 86 ARG A O 1
ATOM 666 N N . ARG A 1 87 ? -11.302 -3.141 14.725 1.00 89.06 87 ARG A N 1
ATOM 667 C CA . ARG A 1 87 ? -11.147 -3.550 13.316 1.00 89.06 87 ARG A CA 1
ATOM 668 C C . ARG A 1 87 ? -10.305 -4.808 13.135 1.00 89.06 87 ARG A C 1
ATOM 670 O O . ARG A 1 87 ? -10.475 -5.484 12.135 1.00 89.06 87 ARG A O 1
ATOM 677 N N . GLY A 1 88 ? -9.476 -5.164 14.113 1.00 88.81 88 GLY A N 1
ATOM 678 C CA . GLY A 1 88 ? -8.763 -6.442 14.131 1.00 88.81 88 GLY A CA 1
ATOM 679 C C . GLY A 1 88 ? -9.616 -7.645 14.557 1.00 88.81 88 GLY A C 1
ATOM 680 O O . GLY A 1 88 ? -9.113 -8.765 14.554 1.00 88.81 88 GLY A O 1
ATOM 681 N N . GLU A 1 89 ? -10.877 -7.444 14.956 1.00 91.69 89 GLU A N 1
ATOM 682 C CA . GLU A 1 89 ? -11.771 -8.545 15.329 1.00 91.69 89 GLU A CA 1
ATOM 683 C C . GLU A 1 89 ? -12.219 -9.350 14.091 1.00 91.69 89 GLU A C 1
ATOM 685 O O . GLU A 1 89 ? -12.460 -8.754 13.035 1.00 91.69 89 GLU A O 1
ATOM 690 N N . PRO A 1 90 ? -12.413 -10.679 14.220 1.00 93.19 90 PRO A N 1
ATOM 691 C CA . PRO A 1 90 ? -12.945 -11.507 13.140 1.00 93.19 90 PRO A CA 1
ATOM 692 C C . PRO A 1 90 ? -14.261 -10.960 12.575 1.00 93.19 90 PRO A C 1
ATOM 694 O O . PRO A 1 90 ? -15.143 -10.529 13.324 1.00 93.19 90 PRO A O 1
ATOM 697 N N . GLY A 1 91 ? -14.397 -10.989 11.255 1.00 92.19 91 GLY A N 1
ATOM 698 C CA . GLY A 1 91 ? -15.505 -10.419 10.492 1.00 92.19 91 GLY A CA 1
ATOM 699 C C . GLY A 1 91 ? -15.309 -8.945 10.123 1.00 92.19 91 GLY A C 1
ATOM 700 O O . GLY A 1 91 ? -15.753 -8.532 9.059 1.00 92.19 91 GLY A O 1
ATOM 701 N N . LYS A 1 92 ? -14.640 -8.139 10.959 1.00 93.44 92 LYS A N 1
ATOM 702 C CA . LYS A 1 92 ? -14.444 -6.702 10.684 1.00 93.44 92 LYS A CA 1
ATOM 703 C C . LYS A 1 92 ? -13.192 -6.416 9.883 1.00 93.44 92 LYS A C 1
ATOM 705 O O . LYS A 1 92 ? -13.188 -5.454 9.121 1.00 93.44 92 LYS A O 1
ATOM 710 N N . LEU A 1 93 ? -12.147 -7.213 10.078 1.00 93.69 93 LEU A N 1
ATOM 711 C CA . LEU A 1 93 ? -10.923 -7.081 9.299 1.00 93.69 93 LEU A CA 1
ATOM 712 C C . LEU A 1 93 ? -11.205 -7.392 7.827 1.00 93.69 93 LEU A C 1
ATOM 714 O O . LEU A 1 93 ? -10.736 -6.689 6.941 1.00 93.69 93 LEU A O 1
ATOM 718 N N . GLU A 1 94 ? -12.010 -8.419 7.578 1.00 94.94 94 GLU A N 1
ATOM 719 C CA . GLU A 1 94 ? -12.472 -8.834 6.261 1.00 94.94 94 GLU A CA 1
ATOM 720 C C . GLU A 1 94 ? -13.284 -7.720 5.593 1.00 94.94 94 GLU A C 1
ATOM 722 O O . GLU A 1 94 ? -13.000 -7.380 4.447 1.00 94.94 94 GLU A O 1
ATOM 727 N N . ASP A 1 95 ? -14.210 -7.087 6.323 1.00 95.19 95 ASP A N 1
ATOM 728 C CA . ASP A 1 95 ? -14.957 -5.921 5.833 1.00 95.19 95 ASP A CA 1
ATOM 729 C C . ASP A 1 95 ? -14.017 -4.771 5.437 1.00 95.19 95 ASP A C 1
ATOM 731 O O . ASP A 1 95 ? -14.170 -4.181 4.367 1.00 95.19 95 ASP A O 1
ATOM 735 N N . THR A 1 96 ? -13.017 -4.469 6.274 1.00 95.50 96 THR A N 1
ATOM 736 C CA . THR A 1 96 ? -12.002 -3.446 5.982 1.00 95.50 96 THR A CA 1
ATOM 737 C C . THR A 1 96 ? -11.190 -3.815 4.735 1.00 95.50 96 THR A C 1
ATOM 739 O O . THR A 1 96 ? -10.941 -2.959 3.890 1.00 95.50 96 THR A O 1
ATOM 742 N N . ILE A 1 97 ? -10.794 -5.082 4.574 1.00 95.88 97 ILE A N 1
ATOM 743 C CA . ILE A 1 97 ? -10.064 -5.547 3.387 1.00 95.88 97 ILE A CA 1
ATOM 744 C C . ILE A 1 97 ? -10.927 -5.385 2.134 1.00 95.88 97 ILE A C 1
ATOM 746 O O . ILE A 1 97 ? -10.470 -4.791 1.161 1.00 95.88 97 ILE A O 1
ATOM 750 N N . ILE A 1 98 ? -12.178 -5.850 2.160 1.00 96.38 98 ILE A N 1
ATOM 751 C CA . ILE A 1 98 ? -13.106 -5.732 1.027 1.00 96.38 98 ILE A CA 1
ATOM 752 C C . ILE A 1 98 ? -13.312 -4.259 0.663 1.00 96.38 98 ILE A C 1
ATOM 754 O O . ILE A 1 98 ? -13.198 -3.892 -0.505 1.00 96.38 98 ILE A O 1
ATOM 758 N N . ALA A 1 99 ? -13.534 -3.390 1.651 1.00 96.50 99 ALA A N 1
ATOM 759 C CA . ALA A 1 99 ? -13.698 -1.961 1.413 1.00 96.50 99 ALA A CA 1
ATOM 760 C C . ALA A 1 99 ? -12.437 -1.317 0.808 1.00 96.50 99 ALA A C 1
ATOM 762 O O . ALA A 1 99 ? -12.543 -0.504 -0.111 1.00 96.50 99 ALA A O 1
ATOM 763 N N . ALA A 1 100 ? -11.243 -1.706 1.268 1.00 96.88 100 ALA A N 1
ATOM 764 C CA . ALA A 1 100 ? -9.981 -1.241 0.697 1.00 96.88 100 ALA A CA 1
ATOM 765 C C . ALA A 1 100 ? -9.818 -1.683 -0.768 1.00 96.88 100 ALA A C 1
ATOM 767 O O . ALA A 1 100 ? -9.395 -0.885 -1.605 1.00 96.88 100 ALA A O 1
ATOM 768 N N . LEU A 1 101 ? -10.186 -2.928 -1.093 1.00 96.56 101 LEU A N 1
ATOM 769 C CA . LEU A 1 101 ? -10.150 -3.459 -2.458 1.00 96.56 101 LEU A CA 1
ATOM 770 C C . LEU A 1 101 ? -11.154 -2.747 -3.373 1.00 96.56 101 LEU A C 1
ATOM 772 O O . LEU A 1 101 ? -10.790 -2.359 -4.480 1.00 96.56 101 LEU A O 1
ATOM 776 N N . GLU A 1 102 ? -12.387 -2.518 -2.914 1.00 95.38 102 GLU A N 1
ATOM 777 C CA . GLU A 1 102 ? -13.396 -1.761 -3.667 1.00 95.38 102 GLU A CA 1
ATOM 778 C C . GLU A 1 102 ? -12.934 -0.329 -3.952 1.00 95.38 102 GLU A C 1
ATOM 780 O O . GLU A 1 102 ? -12.985 0.132 -5.095 1.00 95.38 102 GLU A O 1
ATOM 785 N N . ASN A 1 103 ? -12.393 0.356 -2.942 1.00 95.31 103 ASN A N 1
ATOM 786 C CA . ASN A 1 103 ? -11.839 1.697 -3.108 1.00 95.31 103 ASN A CA 1
ATOM 787 C C . ASN A 1 103 ? -10.638 1.708 -4.062 1.00 95.31 103 ASN A C 1
ATOM 789 O O . ASN A 1 103 ? -10.475 2.642 -4.845 1.00 95.31 103 ASN A O 1
ATOM 793 N N . ALA A 1 104 ? -9.826 0.650 -4.063 1.00 95.94 104 ALA A N 1
ATOM 794 C CA . ALA A 1 104 ? -8.680 0.532 -4.951 1.00 95.94 104 ALA A CA 1
ATOM 795 C C . ALA A 1 104 ? -9.053 0.327 -6.424 1.00 95.94 104 ALA A C 1
ATOM 797 O O . ALA A 1 104 ? -8.188 0.552 -7.270 1.00 95.94 104 ALA A O 1
ATOM 798 N N . LYS A 1 105 ? -10.298 -0.053 -6.763 1.00 93.81 105 LYS A N 1
ATOM 799 C CA . LYS A 1 105 ? -10.758 -0.205 -8.160 1.00 93.81 105 LYS A CA 1
ATOM 800 C C . LYS A 1 105 ? -10.777 1.124 -8.914 1.00 93.81 105 LYS A C 1
ATOM 802 O O . LYS A 1 105 ? -10.510 1.144 -10.114 1.00 93.81 105 LYS A O 1
ATOM 807 N N . TRP A 1 106 ? -10.984 2.242 -8.218 1.00 91.75 106 TRP A N 1
ATOM 808 C CA . TRP A 1 106 ? -11.138 3.557 -8.839 1.00 91.75 106 TRP A CA 1
ATOM 809 C C . TRP A 1 106 ? -10.112 4.566 -8.334 1.00 91.75 106 TRP A C 1
ATOM 811 O O . TRP A 1 106 ? -9.865 4.696 -7.141 1.00 91.75 106 TRP A O 1
ATOM 821 N N . CYS A 1 107 ? -9.543 5.344 -9.251 1.00 95.88 107 CYS A N 1
ATOM 822 C CA . CYS A 1 107 ? -8.781 6.539 -8.923 1.00 95.88 107 CYS A CA 1
ATOM 823 C C . CYS A 1 107 ? -9.366 7.732 -9.679 1.00 95.88 107 CYS A C 1
ATOM 825 O O . CYS A 1 107 ? -9.633 7.656 -10.876 1.00 95.88 107 CYS A O 1
ATOM 827 N N . SER A 1 108 ? -9.507 8.877 -9.010 1.00 96.38 108 SER A N 1
ATOM 828 C CA . SER A 1 108 ? -9.974 10.119 -9.648 1.00 96.38 108 SER A CA 1
ATOM 829 C C . SER A 1 108 ? -9.030 10.637 -10.741 1.00 96.38 108 SER A C 1
ATOM 831 O O . SER A 1 108 ? -9.413 11.487 -11.539 1.00 96.38 108 SER A O 1
ATOM 833 N N . SER A 1 109 ? -7.796 10.130 -10.782 1.00 96.06 109 SER A N 1
ATOM 834 C CA . SER A 1 109 ? -6.807 10.420 -11.821 1.00 96.06 109 SER A CA 1
ATOM 835 C C . SER A 1 109 ? -6.749 9.359 -12.919 1.00 96.06 109 SER A C 1
ATOM 837 O O . SER A 1 109 ? -5.828 9.385 -13.735 1.00 96.06 109 SER A O 1
ATOM 839 N N . ASP A 1 110 ? -7.685 8.414 -12.958 1.00 95.62 110 ASP A N 1
ATOM 840 C CA . ASP A 1 110 ? -7.791 7.496 -14.088 1.00 95.62 110 ASP A CA 1
ATOM 841 C C . ASP A 1 110 ? -8.278 8.213 -15.356 1.00 95.62 110 ASP A C 1
ATOM 843 O O . ASP A 1 110 ? -9.070 9.153 -15.271 1.00 95.62 110 ASP A O 1
ATOM 847 N N . PRO A 1 111 ? -7.802 7.799 -16.547 1.00 93.81 111 PRO A N 1
ATOM 848 C CA . PRO A 1 111 ? -6.926 6.647 -16.801 1.00 93.81 111 PRO A CA 1
ATOM 849 C C . PRO A 1 111 ? -5.427 6.924 -16.589 1.00 93.81 111 PRO A C 1
ATOM 851 O O . PRO A 1 111 ? -4.638 5.988 -16.578 1.00 93.81 111 PRO A O 1
ATOM 854 N N . ILE A 1 112 ? -5.014 8.179 -16.379 1.00 94.75 112 ILE A N 1
ATOM 855 C CA . ILE A 1 112 ? -3.594 8.575 -16.301 1.00 94.75 112 ILE A CA 1
ATOM 856 C C . ILE A 1 112 ? -2.855 7.804 -15.198 1.00 94.75 112 ILE A C 1
ATOM 858 O O . ILE A 1 112 ? -1.707 7.401 -15.383 1.00 94.75 112 ILE A O 1
ATOM 862 N N . CYS A 1 113 ? -3.512 7.582 -14.056 1.00 95.62 113 CYS A N 1
ATOM 863 C CA . CYS A 1 113 ? -2.939 6.821 -12.953 1.00 95.62 113 CYS A CA 1
ATOM 864 C C . CYS A 1 113 ? -2.752 5.341 -13.319 1.00 95.62 113 CYS A C 1
ATOM 866 O O . CYS A 1 113 ? -1.620 4.858 -13.281 1.00 95.62 113 CYS A O 1
ATOM 868 N N . ILE A 1 114 ? -3.828 4.631 -13.684 1.00 94.50 114 ILE A N 1
ATOM 869 C CA . ILE A 1 114 ? -3.780 3.185 -13.963 1.00 94.50 114 ILE A CA 1
ATOM 870 C C . ILE A 1 114 ? -2.907 2.821 -15.172 1.00 94.50 114 ILE A C 1
ATOM 872 O O . ILE A 1 114 ? -2.244 1.790 -15.146 1.00 94.50 114 ILE A O 1
ATOM 876 N N . THR A 1 115 ? -2.824 3.679 -16.195 1.00 93.12 115 THR A N 1
ATOM 877 C CA . THR A 1 115 ? -1.985 3.430 -17.381 1.00 93.12 115 THR A CA 1
ATOM 878 C C . THR A 1 115 ? -0.541 3.915 -17.222 1.00 93.12 115 THR A C 1
ATOM 880 O O . THR A 1 115 ? 0.237 3.859 -18.175 1.00 93.12 115 THR A O 1
ATOM 883 N N . SER A 1 116 ? -0.161 4.437 -16.052 1.00 93.44 116 SER A N 1
ATOM 884 C CA . SER A 1 116 ? 1.181 4.976 -15.837 1.00 93.44 116 SER A CA 1
ATOM 885 C C . SER A 1 116 ? 2.254 3.887 -15.927 1.00 93.44 116 SER A C 1
ATOM 887 O O . SER A 1 116 ? 2.200 2.849 -15.259 1.00 93.44 116 SER A O 1
ATOM 889 N N . LEU A 1 117 ? 3.279 4.142 -16.743 1.00 90.38 117 LEU A N 1
ATOM 890 C CA . LEU A 1 117 ? 4.445 3.263 -16.876 1.00 90.38 117 LEU A CA 1
ATOM 891 C C . LEU A 1 117 ? 5.520 3.539 -15.813 1.00 90.38 117 LEU A C 1
ATOM 893 O O . LEU A 1 117 ? 6.440 2.739 -15.663 1.00 90.38 117 LEU A O 1
ATOM 897 N N . GLY A 1 118 ? 5.398 4.648 -15.083 1.00 92.25 118 GLY A N 1
ATOM 898 C CA . GLY A 1 118 ? 6.359 5.092 -14.082 1.00 92.25 118 GLY A CA 1
ATOM 899 C C . GLY A 1 118 ? 6.033 6.503 -13.595 1.00 92.25 118 GLY A C 1
ATOM 900 O O . GLY A 1 118 ? 5.911 7.429 -14.393 1.00 92.25 118 GLY A O 1
ATOM 901 N N . GLN A 1 119 ? 5.889 6.671 -12.284 1.00 92.94 119 GLN A N 1
ATOM 902 C CA . GLN A 1 119 ? 5.650 7.949 -11.617 1.00 92.94 119 GLN A CA 1
ATOM 903 C C . GLN A 1 119 ? 6.280 7.977 -10.221 1.00 92.94 119 GLN A C 1
ATOM 905 O O . GLN A 1 119 ? 6.817 6.977 -9.740 1.00 92.94 119 GLN A O 1
ATOM 910 N N . GLY A 1 120 ? 6.212 9.135 -9.565 1.00 89.94 120 GLY A N 1
ATOM 911 C CA . GLY A 1 120 ? 6.806 9.332 -8.247 1.00 89.94 120 GLY A CA 1
ATOM 912 C C . GLY A 1 120 ? 8.341 9.313 -8.269 1.00 89.94 120 GLY A C 1
ATOM 913 O O . GLY A 1 120 ? 8.958 9.461 -9.331 1.00 89.94 120 GLY A O 1
ATOM 914 N N . PRO A 1 121 ? 8.979 9.158 -7.097 1.00 89.19 121 PRO A N 1
ATOM 915 C CA . PRO A 1 121 ? 10.431 9.174 -6.977 1.00 89.19 121 PRO A CA 1
ATOM 916 C C . PRO A 1 121 ? 11.086 8.118 -7.872 1.00 89.19 121 PRO A C 1
ATOM 918 O O . PRO A 1 121 ? 10.754 6.936 -7.795 1.00 89.19 121 PRO A O 1
ATOM 921 N N . GLU A 1 122 ? 12.008 8.558 -8.732 1.00 90.12 122 GLU A N 1
ATOM 922 C CA . GLU A 1 122 ? 12.750 7.703 -9.673 1.00 90.12 122 GLU A CA 1
ATOM 923 C C . GLU A 1 122 ? 11.866 6.859 -10.616 1.00 90.12 122 GLU A C 1
ATOM 925 O O . GLU A 1 122 ? 12.325 5.867 -11.174 1.00 90.12 122 GLU A O 1
ATOM 930 N N . SER A 1 123 ? 10.607 7.266 -10.839 1.00 93.25 123 SER A N 1
ATOM 931 C CA . SER A 1 123 ? 9.619 6.517 -11.639 1.00 93.25 123 SER A CA 1
ATOM 932 C C . SER A 1 123 ? 9.324 5.108 -11.104 1.00 93.25 123 SER A C 1
ATOM 934 O O . SER A 1 123 ? 8.996 4.202 -11.867 1.00 93.25 123 SER A O 1
ATOM 936 N N . LEU A 1 124 ? 9.441 4.919 -9.785 1.00 95.00 124 LEU A N 1
ATOM 937 C CA . LEU A 1 124 ? 9.295 3.624 -9.116 1.00 95.00 124 LEU A CA 1
ATOM 938 C C . LEU A 1 124 ? 7.865 3.286 -8.683 1.00 95.00 124 LEU A C 1
ATOM 940 O O . LEU A 1 124 ? 7.664 2.323 -7.949 1.00 95.00 124 LEU A O 1
ATOM 944 N N . ASN A 1 125 ? 6.869 4.043 -9.129 1.00 95.62 125 ASN A N 1
ATOM 945 C CA . ASN A 1 125 ? 5.464 3.709 -8.929 1.00 95.62 125 ASN A CA 1
ATOM 946 C C . ASN A 1 125 ? 4.773 3.526 -10.272 1.00 95.62 125 ASN A C 1
ATOM 948 O O . ASN A 1 125 ? 5.022 4.283 -11.207 1.00 95.62 125 ASN A O 1
ATOM 952 N N . ARG A 1 126 ? 3.874 2.549 -10.354 1.00 93.69 126 ARG A N 1
ATOM 953 C CA . ARG A 1 126 ? 2.929 2.423 -11.468 1.00 93.69 126 ARG A CA 1
ATOM 954 C C . ARG A 1 126 ? 1.596 2.986 -11.030 1.00 93.69 126 ARG A C 1
ATOM 956 O O . ARG A 1 126 ? 1.591 4.161 -10.696 1.00 93.69 126 ARG A O 1
ATOM 963 N N . ALA A 1 127 ? 0.499 2.238 -11.006 1.00 95.19 127 ALA A N 1
ATOM 964 C CA . ALA A 1 127 ? -0.834 2.753 -10.696 1.00 95.19 127 ALA A CA 1
ATOM 965 C C . ALA A 1 127 ? -1.015 3.192 -9.223 1.00 95.19 127 ALA A C 1
ATOM 967 O O . ALA A 1 127 ? -1.819 2.634 -8.482 1.00 95.19 127 ALA A O 1
ATOM 968 N N . ALA A 1 128 ? -0.248 4.184 -8.776 1.00 96.31 128 ALA A N 1
ATOM 969 C CA . ALA A 1 128 ? -0.188 4.678 -7.412 1.00 96.31 128 ALA A CA 1
ATOM 970 C C . ALA A 1 128 ? 0.120 6.182 -7.416 1.00 96.31 128 ALA A C 1
ATOM 972 O O . ALA A 1 128 ? 1.161 6.625 -7.904 1.00 96.31 128 ALA A O 1
ATOM 973 N N . CYS A 1 129 ? -0.804 6.968 -6.866 1.00 95.88 129 CYS A N 1
ATOM 974 C CA . CYS A 1 129 ? -0.697 8.418 -6.717 1.00 95.88 129 CYS A CA 1
ATOM 975 C C . CYS A 1 129 ? -1.335 8.870 -5.392 1.00 95.88 129 CYS A C 1
ATOM 977 O O . CYS A 1 129 ? -1.884 8.047 -4.652 1.00 95.88 129 CYS A O 1
ATOM 979 N N . HIS A 1 130 ? -1.278 10.171 -5.095 1.00 93.81 130 HIS A N 1
ATOM 980 C CA . HIS A 1 130 ? -1.845 10.748 -3.867 1.00 93.81 130 HIS A CA 1
ATOM 981 C C . HIS A 1 130 ? -3.351 10.514 -3.702 1.00 93.81 130 HIS A C 1
ATOM 983 O O . HIS A 1 130 ? -3.840 10.529 -2.580 1.00 93.81 130 HIS A O 1
ATOM 989 N N . ASN A 1 131 ? -4.077 10.264 -4.794 1.00 94.25 131 ASN A N 1
ATOM 990 C CA . ASN A 1 131 ? -5.521 10.045 -4.746 1.00 94.25 131 ASN A CA 1
ATOM 991 C C . ASN A 1 131 ? -5.915 8.598 -4.415 1.00 94.25 131 ASN A C 1
ATOM 993 O O . ASN A 1 131 ? -7.092 8.359 -4.171 1.00 94.25 131 ASN A O 1
ATOM 997 N N . CYS A 1 132 ? -4.985 7.634 -4.450 1.00 95.00 132 CYS A N 1
ATOM 998 C CA . CYS A 1 132 ? -5.334 6.217 -4.282 1.00 95.00 132 CYS A CA 1
ATOM 999 C C . CYS A 1 132 ? -4.419 5.418 -3.346 1.00 95.00 132 CYS A C 1
ATOM 1001 O O . CYS A 1 132 ? -4.919 4.579 -2.606 1.00 95.00 132 CYS A O 1
ATOM 1003 N N . ALA A 1 133 ? -3.100 5.631 -3.380 1.00 95.81 133 ALA A N 1
ATOM 1004 C CA . ALA A 1 133 ? -2.163 4.703 -2.739 1.00 95.81 133 ALA A CA 1
ATOM 1005 C C . ALA A 1 133 ? -1.027 5.373 -1.962 1.00 95.81 133 ALA A C 1
ATOM 1007 O O . ALA A 1 133 ? -0.461 4.735 -1.084 1.00 95.81 133 ALA A O 1
ATOM 1008 N N . LEU A 1 134 ? -0.650 6.621 -2.254 1.00 96.12 134 LEU A N 1
ATOM 1009 C CA . LEU A 1 134 ? 0.442 7.248 -1.501 1.00 96.12 134 LEU A CA 1
ATOM 1010 C C . LEU A 1 134 ? -0.014 7.624 -0.086 1.00 96.12 134 LEU A C 1
ATOM 1012 O O . LEU A 1 134 ? -1.114 8.141 0.099 1.00 96.12 134 LEU A O 1
ATOM 1016 N N . LEU A 1 135 ? 0.862 7.390 0.888 1.00 95.06 135 LEU A N 1
ATOM 1017 C CA . LEU A 1 135 ? 0.684 7.742 2.299 1.00 95.06 135 LEU A CA 1
ATOM 1018 C C . LEU A 1 135 ? 1.623 8.896 2.686 1.00 95.06 135 LEU A C 1
ATOM 1020 O O . LEU A 1 135 ? 2.543 9.203 1.926 1.00 95.06 135 LEU A O 1
ATOM 1024 N N . PRO A 1 136 ? 1.469 9.527 3.863 1.00 92.38 136 PRO A N 1
ATOM 1025 C CA . PRO A 1 136 ? 2.538 10.351 4.426 1.00 92.38 136 PRO A CA 1
ATOM 1026 C C . PRO A 1 136 ? 3.859 9.568 4.499 1.00 92.38 136 PRO A C 1
ATOM 1028 O O . PRO A 1 136 ? 3.872 8.385 4.843 1.00 92.38 136 PRO A O 1
ATOM 1031 N N . GLU A 1 137 ? 4.991 10.205 4.194 1.00 87.19 137 GLU A N 1
ATOM 1032 C CA . GLU A 1 137 ? 6.283 9.511 4.077 1.00 87.19 137 GLU A CA 1
ATOM 1033 C C . GLU A 1 137 ? 6.716 8.817 5.376 1.00 87.19 137 GLU A C 1
ATOM 1035 O O . GLU A 1 137 ? 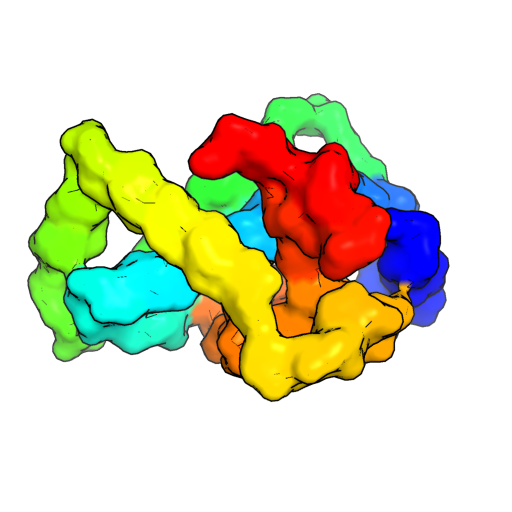7.453 7.836 5.337 1.00 87.19 137 GLU A O 1
ATOM 1040 N N . THR A 1 138 ? 6.242 9.289 6.532 1.00 86.56 138 THR A N 1
ATOM 1041 C CA . THR A 1 138 ? 6.533 8.706 7.850 1.00 86.56 138 THR A CA 1
ATOM 1042 C C . THR A 1 138 ? 5.883 7.340 8.088 1.00 86.56 138 THR A C 1
ATOM 1044 O O . THR A 1 138 ? 6.251 6.668 9.057 1.00 86.56 138 THR A O 1
ATOM 1047 N N . CYS A 1 139 ? 4.922 6.946 7.249 1.00 90.06 139 CYS A N 1
ATOM 1048 C CA . CYS A 1 139 ? 4.168 5.694 7.352 1.00 90.06 139 CYS A CA 1
ATOM 1049 C C . CYS A 1 139 ? 4.872 4.522 6.667 1.00 90.06 139 CYS A C 1
ATOM 1051 O O . CYS A 1 139 ? 4.831 3.401 7.169 1.00 90.06 139 CYS A O 1
ATOM 1053 N N . CYS A 1 140 ? 5.502 4.801 5.526 1.00 93.94 140 CYS A N 1
ATOM 1054 C CA . CYS A 1 140 ? 6.003 3.810 4.583 1.00 93.94 140 CYS A CA 1
ATOM 1055 C C . CYS A 1 140 ? 7.514 3.607 4.746 1.00 93.94 140 CYS A C 1
ATOM 1057 O O . CYS A 1 140 ? 8.309 4.522 4.515 1.00 93.94 140 CYS A O 1
ATOM 1059 N N . GLU A 1 141 ? 7.939 2.382 5.058 1.00 92.19 141 GLU A N 1
ATOM 1060 C CA . GLU A 1 141 ? 9.366 2.042 5.169 1.00 92.19 141 GLU A CA 1
ATOM 1061 C C . GLU A 1 141 ? 10.126 2.172 3.834 1.00 92.19 141 GLU A C 1
ATOM 1063 O O . GLU A 1 141 ? 11.336 2.408 3.816 1.00 92.19 141 GLU A O 1
ATOM 1068 N N . CYS A 1 142 ? 9.425 2.044 2.701 1.00 92.12 142 CYS A N 1
ATOM 1069 C CA . CYS A 1 142 ? 10.001 2.151 1.361 1.00 92.12 142 CYS A CA 1
ATOM 1070 C C . CYS A 1 142 ? 9.882 3.573 0.768 1.00 92.12 142 CYS A C 1
ATOM 1072 O O . CYS A 1 142 ? 10.337 3.821 -0.354 1.00 92.12 142 CYS A O 1
ATOM 1074 N N . GLY A 1 143 ? 9.330 4.528 1.527 1.00 93.56 143 GLY A N 1
ATOM 1075 C CA . GLY A 1 143 ? 9.218 5.935 1.147 1.00 93.56 143 GLY A CA 1
ATOM 1076 C C . GLY A 1 143 ? 8.355 6.171 -0.091 1.00 93.56 143 GLY A C 1
ATOM 1077 O O . GLY A 1 143 ? 8.786 6.894 -0.989 1.00 93.56 143 GLY A O 1
ATOM 1078 N N . ASN A 1 144 ? 7.168 5.554 -0.155 1.00 95.75 144 ASN A N 1
ATOM 1079 C CA . ASN A 1 144 ? 6.222 5.671 -1.271 1.00 95.75 144 ASN A CA 1
ATOM 1080 C C . ASN A 1 144 ? 6.828 5.261 -2.629 1.00 95.75 144 ASN A C 1
ATOM 1082 O O . ASN A 1 144 ? 6.633 5.943 -3.636 1.00 95.75 144 ASN A O 1
ATOM 1086 N N . ARG A 1 145 ? 7.595 4.167 -2.664 1.00 95.00 145 ARG A N 1
ATOM 1087 C CA . ARG A 1 145 ? 8.187 3.594 -3.888 1.00 95.00 145 ARG A CA 1
ATOM 1088 C C . ARG A 1 145 ? 7.812 2.133 -4.009 1.00 95.00 145 ARG A C 1
ATOM 1090 O O . ARG A 1 145 ? 7.731 1.463 -2.989 1.00 95.00 145 ARG A O 1
ATOM 1097 N N . LEU A 1 146 ? 7.751 1.614 -5.229 1.00 95.81 146 LEU A N 1
ATOM 1098 C CA . LEU A 1 146 ? 7.384 0.226 -5.513 1.00 95.81 146 LEU A CA 1
ATOM 1099 C C . LEU A 1 146 ? 5.919 -0.035 -5.159 1.00 95.81 146 LEU A C 1
ATOM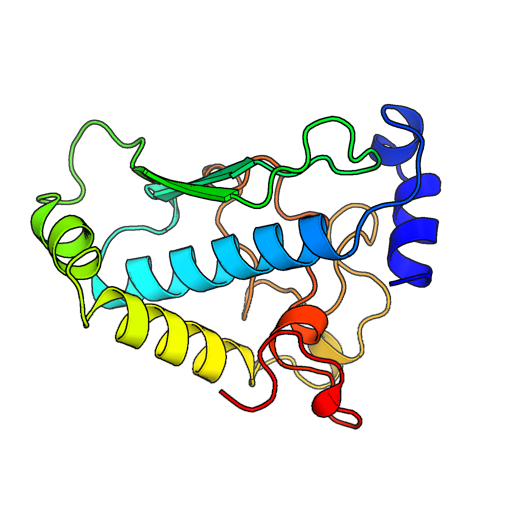 1101 O O . LEU A 1 146 ? 5.607 -0.908 -4.352 1.00 95.81 146 LEU A O 1
ATOM 1105 N N . LEU A 1 147 ? 5.034 0.767 -5.752 1.00 96.88 147 LEU A N 1
ATOM 1106 C CA . LEU A 1 147 ? 3.585 0.677 -5.587 1.00 96.88 147 LEU A CA 1
ATOM 1107 C C . LEU A 1 147 ? 2.893 0.499 -6.942 1.00 96.88 147 LEU A C 1
ATOM 1109 O O . LEU A 1 147 ? 3.245 1.167 -7.920 1.00 96.88 147 LEU A O 1
ATOM 1113 N N . ASP A 1 148 ? 1.889 -0.375 -6.994 1.00 96.44 148 ASP A N 1
ATOM 1114 C CA . ASP A 1 148 ? 1.078 -0.622 -8.190 1.00 96.44 148 ASP A CA 1
ATOM 1115 C C . ASP A 1 148 ? -0.295 -1.200 -7.807 1.00 96.44 148 ASP A C 1
ATOM 1117 O O . ASP A 1 148 ? -0.424 -2.407 -7.593 1.00 96.44 148 ASP A O 1
ATOM 1121 N N . ARG A 1 149 ? -1.350 -0.368 -7.734 1.00 96.00 149 ARG A N 1
ATOM 1122 C CA . ARG A 1 149 ? -2.699 -0.876 -7.407 1.00 96.00 149 ARG A CA 1
ATOM 1123 C C . ARG A 1 149 ? -3.254 -1.801 -8.491 1.00 96.00 149 ARG A C 1
ATOM 1125 O O . ARG A 1 149 ? -4.119 -2.614 -8.188 1.00 96.00 149 ARG A O 1
ATOM 1132 N N . GLY A 1 150 ? -2.731 -1.731 -9.718 1.00 95.12 150 GLY A N 1
ATOM 1133 C CA . GLY A 1 150 ? -3.100 -2.650 -10.793 1.00 95.12 150 GLY A CA 1
ATOM 1134 C C . GLY A 1 150 ? -2.741 -4.101 -10.465 1.00 95.12 150 GLY A C 1
ATOM 1135 O O . GLY A 1 150 ? -3.445 -5.009 -10.889 1.00 95.12 150 GLY A O 1
ATOM 1136 N N . LEU A 1 151 ? -1.721 -4.344 -9.631 1.00 95.06 151 LEU A N 1
ATOM 1137 C CA . LEU A 1 151 ? -1.451 -5.690 -9.114 1.00 95.06 151 LEU A CA 1
ATOM 1138 C C . LEU A 1 151 ? -2.527 -6.162 -8.132 1.00 95.06 151 LEU A C 1
ATOM 1140 O O . LEU A 1 151 ? -2.747 -7.356 -8.007 1.00 95.06 151 LEU A O 1
ATOM 1144 N N . ILE A 1 152 ? -3.210 -5.257 -7.437 1.00 96.62 152 ILE A N 1
ATOM 1145 C CA . ILE A 1 152 ? -4.231 -5.616 -6.448 1.00 96.62 152 ILE A CA 1
ATOM 1146 C C . ILE A 1 152 ? -5.553 -5.938 -7.148 1.00 96.62 152 ILE A C 1
ATOM 1148 O O . ILE A 1 152 ? -6.088 -7.033 -6.983 1.00 96.62 152 ILE A O 1
ATOM 1152 N N . VAL A 1 153 ? -6.048 -4.995 -7.955 1.00 95.31 153 VAL A N 1
ATOM 1153 C CA . VAL A 1 153 ? -7.408 -5.020 -8.527 1.00 95.31 153 VAL A CA 1
ATOM 1154 C C . VAL A 1 153 ? -7.458 -5.269 -10.039 1.00 95.31 153 VAL A C 1
ATOM 1156 O O . VAL A 1 153 ? -8.544 -5.361 -10.604 1.00 95.31 153 VAL A O 1
ATOM 1159 N N . GLY A 1 154 ? -6.304 -5.383 -10.697 1.00 93.94 154 GLY A N 1
ATOM 1160 C CA . GLY A 1 154 ? -6.197 -5.512 -12.149 1.00 93.94 154 GLY A CA 1
ATOM 1161 C C . GLY A 1 154 ? -6.151 -4.167 -12.880 1.00 93.94 154 GLY A C 1
ATOM 1162 O O . GLY A 1 154 ? -6.326 -3.095 -12.296 1.00 93.94 154 GLY A O 1
ATOM 1163 N N . GLU A 1 155 ? -5.884 -4.225 -14.184 1.00 91.25 155 GLU A N 1
ATOM 1164 C CA . GLU A 1 155 ? -5.912 -3.057 -15.078 1.00 91.25 155 GLU A CA 1
ATOM 1165 C C . GLU A 1 155 ? -7.305 -2.904 -15.724 1.00 91.25 155 GLU A C 1
ATOM 1167 O O . GLU A 1 155 ? -8.069 -3.867 -15.783 1.00 91.25 155 GLU A O 1
ATOM 1172 N N . LEU A 1 156 ? -7.645 -1.716 -16.249 1.00 87.69 156 LEU A N 1
ATOM 1173 C CA . LEU A 1 156 ? -8.979 -1.444 -16.824 1.00 87.69 156 LEU A CA 1
ATOM 1174 C C . LEU A 1 156 ? -9.367 -2.428 -17.940 1.00 87.69 156 LEU A C 1
ATOM 1176 O O . LEU A 1 156 ? -10.488 -2.933 -17.957 1.00 87.69 156 LEU A O 1
ATOM 1180 N N . ASP A 1 157 ? -8.426 -2.730 -18.836 1.00 88.56 157 ASP A N 1
ATOM 1181 C CA . ASP A 1 157 ? -8.642 -3.637 -19.970 1.00 88.56 157 ASP A CA 1
ATOM 1182 C C . ASP A 1 157 ? -8.348 -5.104 -19.621 1.00 88.56 157 ASP A C 1
ATOM 1184 O O . ASP A 1 157 ? -8.533 -6.006 -20.439 1.00 88.56 157 ASP A O 1
ATOM 1188 N N . SER A 1 158 ? -7.833 -5.375 -18.421 1.00 90.06 158 SER A N 1
ATOM 1189 C CA . SER A 1 158 ? -7.487 -6.724 -17.970 1.00 90.06 158 SER A CA 1
ATOM 1190 C C . SER A 1 158 ? -7.668 -6.873 -16.454 1.00 90.06 158 SER A C 1
ATOM 1192 O O . SER A 1 158 ? -6.683 -7.084 -15.746 1.00 90.06 158 SER A O 1
ATOM 1194 N N . PRO A 1 159 ? -8.909 -6.825 -15.929 1.00 87.56 159 PRO A N 1
ATOM 1195 C CA . PRO A 1 159 ? -9.158 -6.933 -14.485 1.00 87.56 159 PRO A CA 1
ATOM 1196 C C . PRO A 1 159 ? -8.674 -8.263 -13.885 1.00 87.56 159 PRO A C 1
ATOM 1198 O O . PRO A 1 159 ? -8.267 -8.335 -12.730 1.00 87.56 159 PRO A O 1
ATOM 1201 N N . ALA A 1 160 ? -8.641 -9.320 -14.705 1.00 90.75 160 ALA A N 1
ATOM 1202 C CA . ALA A 1 160 ? -8.220 -10.661 -14.306 1.00 90.75 160 ALA A CA 1
ATOM 1203 C C . ALA A 1 160 ? -6.742 -10.777 -13.885 1.00 90.75 160 ALA A C 1
ATOM 1205 O O . ALA A 1 160 ? -6.345 -11.822 -13.378 1.00 90.75 160 ALA A O 1
ATOM 1206 N N . THR A 1 161 ? -5.918 -9.746 -14.109 1.00 90.25 161 THR A N 1
ATOM 1207 C CA . THR A 1 161 ? -4.501 -9.744 -13.709 1.00 90.25 161 THR A CA 1
ATOM 1208 C C . THR A 1 161 ? -4.280 -9.355 -12.247 1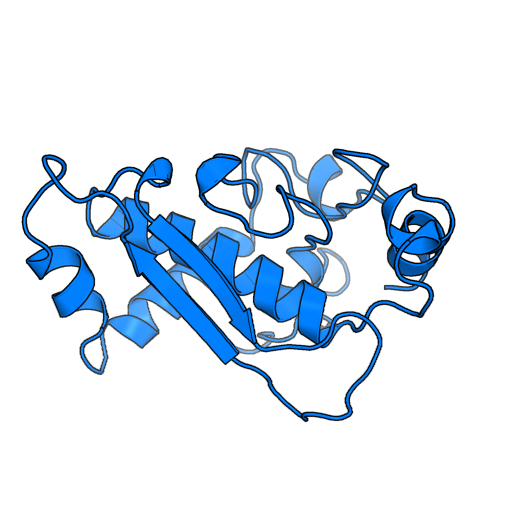.00 90.25 161 THR A C 1
ATOM 1210 O O . THR A 1 161 ? -3.169 -9.528 -11.747 1.00 90.25 161 THR A O 1
ATOM 1213 N N . GLY A 1 162 ? -5.308 -8.843 -11.560 1.00 93.75 162 GLY A N 1
ATOM 1214 C CA . GLY A 1 162 ? -5.235 -8.493 -10.144 1.00 93.75 162 GLY A CA 1
ATOM 1215 C C . GLY A 1 162 ? -5.177 -9.722 -9.239 1.00 93.75 162 GLY A C 1
ATOM 1216 O O . GLY A 1 162 ? -5.917 -10.685 -9.438 1.00 93.75 162 GLY A O 1
ATOM 1217 N N . PHE A 1 163 ? -4.345 -9.668 -8.200 1.00 94.50 163 PHE A N 1
ATOM 1218 C CA . PHE A 1 163 ? -4.201 -10.731 -7.201 1.00 94.50 163 PHE A CA 1
ATOM 1219 C C . PHE A 1 163 ? -5.514 -11.056 -6.475 1.00 94.50 163 PHE A C 1
ATOM 1221 O O . PHE A 1 163 ? -5.728 -12.206 -6.101 1.00 94.50 163 PHE A O 1
ATOM 1228 N N . PHE A 1 164 ? -6.391 -10.065 -6.293 1.00 93.81 164 PHE A N 1
ATOM 1229 C CA . PHE A 1 164 ? -7.681 -10.227 -5.615 1.00 93.81 164 PHE A CA 1
ATOM 1230 C C . PHE A 1 164 ? -8.861 -10.328 -6.591 1.00 93.81 164 PHE A C 1
ATOM 1232 O O . PHE A 1 164 ? -10.010 -10.162 -6.192 1.00 93.81 164 PHE A O 1
ATOM 1239 N N . ASN A 1 165 ? -8.614 -10.589 -7.879 1.00 90.44 165 ASN A N 1
ATOM 1240 C CA . ASN A 1 165 ? -9.699 -10.742 -8.840 1.00 90.44 165 ASN A CA 1
ATOM 1241 C C . ASN A 1 165 ? -10.634 -11.905 -8.450 1.00 90.44 165 ASN A C 1
ATOM 1243 O O . ASN A 1 165 ? -10.190 -13.039 -8.275 1.00 90.44 165 ASN A O 1
ATOM 1247 N N . GLY A 1 166 ? -11.938 -11.627 -8.382 1.00 80.50 166 GLY A N 1
ATOM 1248 C CA . GLY A 1 166 ? -12.971 -12.603 -8.012 1.00 80.50 166 GLY A CA 1
ATOM 1249 C C . GLY A 1 166 ? -13.402 -12.559 -6.542 1.00 80.50 166 GLY A C 1
ATOM 1250 O O . GLY A 1 166 ? -14.309 -13.306 -6.174 1.00 80.50 166 GLY A O 1
ATOM 1251 N N . LEU A 1 167 ? -12.785 -11.686 -5.741 1.00 80.50 167 LEU A N 1
ATOM 1252 C CA . LEU A 1 167 ? -13.296 -11.209 -4.453 1.00 80.50 167 LEU A CA 1
ATOM 1253 C C . LEU A 1 167 ? -14.050 -9.887 -4.654 1.00 80.50 167 LEU A C 1
ATOM 1255 O O . LEU A 1 167 ? -15.078 -9.722 -3.966 1.00 80.50 167 LEU A O 1
#

Secondary structure (DSSP, 8-state):
-HHHHHHHHHSHHHHHS-SPPPHHHHHHHHHHHHHHHHHHHHH---GGGEEEEEES-SS--SS---EEEEEE---SSS--THHHHHHTSTTHHHHHHHHHHHHHT--TTTTTTTT-SSBSGGG-BSS--TTTT---TTT-TT-S-SB-HHHHH-BTTBGGGSTTTT-

InterPro domains:
  IPR018973 MrfA-like Zn-binding domain [PF09369] (31-132)

pLDDT: mean 90.38, std 8.17, range [54.09, 97.75]

Foldseek 3Di:
DVLLQVLLCVDPNCVVPPAGFDLLQQQLQQLLQLLLVLLCVQLVAASLQKAKDAPQDGGDCPPVDRDMDIDGDDPDDRDDCCSVVVCPDPPNVVVSSVVSLVLLVDFPPPPCLLCASADDDSRQEGNDDPRRGDTPQSHYPVRRGSYHSCCAQNGPVGRVNHPPPPD

Sequence (167 aa):
MALLVEAYQKSFFGKSNPGNIRAEYVMLHTFAHLIINQVSYECGYGSSSIKERIYCEKCADDLEMYGVLIYTASGDSEGSLGGLVRRGEPGKLEDTIIAALENAKWCSSDPICITSLGQGPESLNRAACHNCALLPETCCECGNRLLDRGLIVGELDSPATGFFNGL